Protein AF-A0A970JLV7-F1 (afdb_monomer)

Secondary structure (DSSP, 8-state):
-------GGGTTSSHHHHHHHHHHHHHHHTT---------HHHHHHHHHTT---

Nearest PDB structures (foldseek):
  7dai-assembly2_C  TM=9.015E-01  e=4.999E-02  Oryza sativa Japonica Group
  1qsm-assembly1_D  TM=8.480E-01  e=1.148E-01  Saccharomyces cerevisiae
  3t90-assembly1_A-2  TM=8.929E-01  e=3.308E-01  Arabidopsis thaliana
  2q4v-assembly1_B  TM=7.576E-01  e=1.949E-01  Homo sapiens
  6tdh-assembly1_A-2  TM=8.402E-01  e=5.615E-01  Aspergillus fumigatus Af293

Mean predicted aligned error: 3.27 Å

Structure (mmCIF, N/CA/C/O backbone):
data_AF-A0A970JLV7-F1
#
_entry.id   AF-A0A970JLV7-F1
#
loop_
_atom_site.group_PDB
_atom_site.id
_atom_site.type_symbol
_atom_site.label_atom_id
_atom_site.label_alt_id
_atom_site.label_comp_id
_atom_site.label_asym_id
_atom_site.label_entity_id
_atom_site.label_seq_id
_atom_site.pdbx_PDB_ins_code
_atom_site.Cartn_x
_atom_site.Cartn_y
_atom_site.Cartn_z
_atom_site.occupancy
_atom_site.B_iso_or_equiv
_atom_site.auth_seq_id
_atom_site.auth_comp_id
_atom_site.auth_asym_id
_atom_site.auth_atom_id
_atom_site.pdbx_PDB_model_num
ATOM 1 N N . MET A 1 1 ? -6.135 12.176 -4.226 1.00 45.53 1 MET A N 1
ATOM 2 C CA . MET A 1 1 ? -4.747 12.221 -4.742 1.00 45.53 1 MET A CA 1
ATOM 3 C C . MET A 1 1 ? -4.533 10.891 -5.444 1.00 45.53 1 MET A C 1
ATOM 5 O O . MET A 1 1 ? -4.611 9.871 -4.781 1.00 45.53 1 MET A O 1
ATOM 9 N N . TYR A 1 2 ? -4.483 10.881 -6.775 1.00 67.19 2 TYR A N 1
ATOM 10 C CA . TYR A 1 2 ? -4.942 9.715 -7.547 1.00 67.19 2 TYR A CA 1
ATOM 11 C C . TYR A 1 2 ? -3.858 8.692 -7.921 1.00 67.19 2 TYR A C 1
ATOM 13 O O . TYR A 1 2 ? -4.208 7.605 -8.360 1.00 67.19 2 TYR A O 1
ATOM 21 N N . ASN A 1 3 ? -2.568 9.000 -7.732 1.00 80.81 3 ASN A N 1
ATOM 22 C CA . ASN A 1 3 ? -1.483 8.185 -8.288 1.00 80.81 3 ASN A CA 1
ATOM 23 C C . ASN A 1 3 ? -0.407 7.863 -7.247 1.00 80.81 3 ASN A C 1
ATOM 25 O O . ASN A 1 3 ? 0.097 8.758 -6.569 1.00 80.81 3 ASN A O 1
ATOM 29 N N . VAL A 1 4 ? 0.004 6.596 -7.196 1.00 87.38 4 VAL A N 1
ATOM 30 C CA . VAL A 1 4 ? 1.221 6.156 -6.508 1.00 87.38 4 VAL A CA 1
ATOM 31 C C . VAL A 1 4 ? 2.296 5.954 -7.564 1.00 87.38 4 VAL A C 1
ATOM 33 O O . VAL A 1 4 ? 2.136 5.150 -8.479 1.00 87.38 4 VAL A O 1
ATOM 36 N N . TYR A 1 5 ? 3.402 6.683 -7.446 1.00 90.94 5 TYR A N 1
ATOM 37 C CA . TYR A 1 5 ? 4.533 6.557 -8.357 1.00 90.94 5 TYR A CA 1
ATOM 38 C C . TYR A 1 5 ? 5.833 6.456 -7.573 1.00 90.94 5 TYR A C 1
ATOM 40 O O . TYR A 1 5 ? 6.083 7.202 -6.630 1.00 90.94 5 TYR A O 1
ATOM 48 N N . THR A 1 6 ? 6.685 5.527 -7.987 1.00 92.75 6 THR A N 1
ATOM 49 C CA . THR A 1 6 ? 8.065 5.437 -7.520 1.00 92.75 6 THR A CA 1
ATOM 50 C C . THR A 1 6 ? 8.970 5.506 -8.738 1.00 92.75 6 THR A C 1
ATOM 52 O O . TH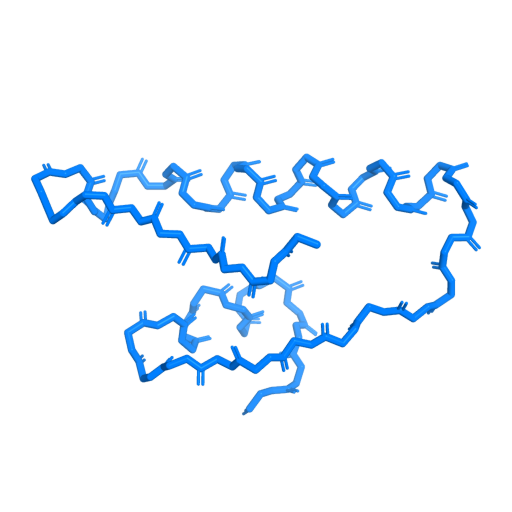R A 1 6 ? 8.821 4.705 -9.670 1.00 92.75 6 THR A O 1
ATOM 55 N N . ASN A 1 7 ? 9.904 6.462 -8.720 1.00 94.44 7 ASN A N 1
ATOM 56 C CA . ASN A 1 7 ? 10.925 6.605 -9.755 1.00 94.44 7 ASN A CA 1
ATOM 57 C C . ASN A 1 7 ? 11.614 5.238 -9.992 1.00 94.44 7 ASN A C 1
ATOM 59 O O . ASN A 1 7 ? 11.995 4.601 -9.004 1.00 94.44 7 ASN A O 1
ATOM 63 N N . PRO A 1 8 ? 11.750 4.771 -11.254 1.00 93.62 8 PRO A N 1
ATOM 64 C CA . PRO A 1 8 ? 12.388 3.505 -11.614 1.00 93.62 8 PRO A CA 1
ATOM 65 C C . PRO A 1 8 ? 13.675 3.177 -10.852 1.00 93.62 8 PRO A C 1
ATOM 67 O O . PRO A 1 8 ? 13.804 2.057 -10.360 1.00 93.62 8 PRO A O 1
ATOM 70 N N . GLU A 1 9 ? 14.567 4.151 -10.658 1.00 97.25 9 GLU A N 1
ATOM 71 C CA . GLU A 1 9 ? 15.858 3.962 -9.971 1.00 97.25 9 GLU A CA 1
ATOM 72 C C . GLU A 1 9 ? 15.711 3.580 -8.485 1.00 97.25 9 GLU A C 1
ATOM 74 O O . GLU A 1 9 ? 16.615 3.005 -7.868 1.00 97.25 9 GLU A O 1
ATOM 79 N N . TYR A 1 10 ? 14.542 3.858 -7.909 1.00 95.38 10 TYR A N 1
ATOM 80 C CA . TYR A 1 10 ? 14.208 3.652 -6.502 1.00 95.38 10 TYR A CA 1
ATOM 81 C C . TYR A 1 10 ? 13.170 2.538 -6.284 1.00 95.38 10 TYR A C 1
ATOM 83 O O . TYR A 1 10 ? 12.770 2.267 -5.147 1.00 95.38 10 TYR A O 1
ATOM 91 N N . ARG A 1 11 ? 12.723 1.859 -7.350 1.00 92.00 11 A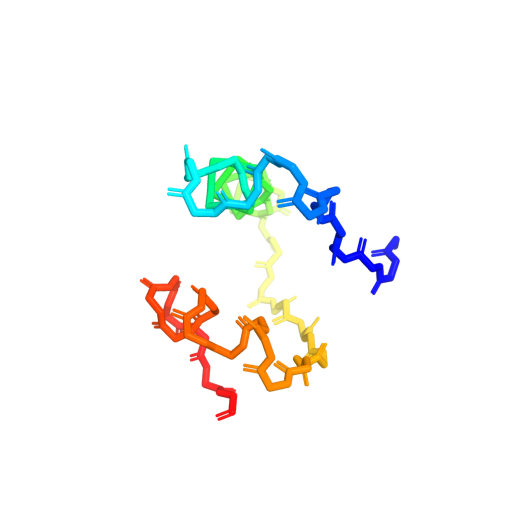RG A N 1
ATOM 92 C CA . ARG A 1 11 ? 11.776 0.738 -7.245 1.00 92.00 11 ARG A CA 1
ATOM 93 C C . ARG A 1 11 ? 12.409 -0.458 -6.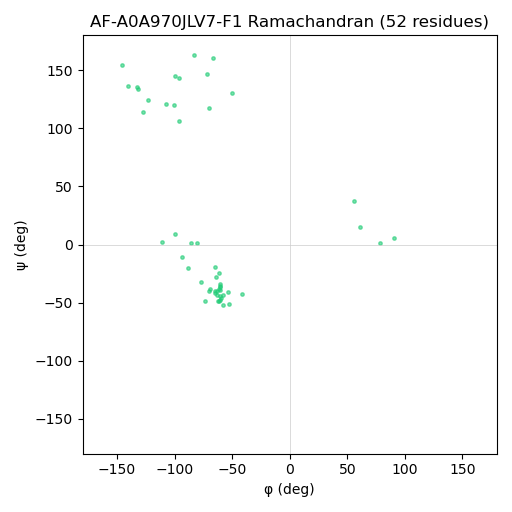531 1.00 92.00 11 ARG A C 1
ATOM 95 O O . ARG A 1 11 ? 13.624 -0.579 -6.424 1.00 92.00 11 ARG A O 1
ATOM 102 N N . ARG A 1 12 ? 11.554 -1.359 -6.031 1.00 90.12 12 ARG A N 1
ATOM 103 C CA . ARG A 1 12 ? 11.937 -2.592 -5.305 1.00 90.12 12 ARG A CA 1
ATOM 104 C C . ARG A 1 12 ? 12.725 -2.365 -4.003 1.00 90.12 12 ARG A C 1
ATOM 106 O O . ARG A 1 12 ? 13.232 -3.319 -3.432 1.00 90.12 12 ARG A O 1
ATOM 113 N N . ARG A 1 13 ? 12.740 -1.133 -3.481 1.00 95.25 13 ARG A N 1
ATOM 114 C CA . ARG A 1 13 ? 13.338 -0.772 -2.179 1.00 95.25 13 ARG A CA 1
ATOM 115 C C . ARG A 1 13 ? 12.319 -0.645 -1.037 1.00 95.25 13 ARG A C 1
ATOM 117 O O . ARG A 1 13 ? 12.648 -0.143 0.026 1.00 95.25 13 ARG A O 1
ATOM 124 N N . GLY A 1 14 ? 11.061 -1.034 -1.265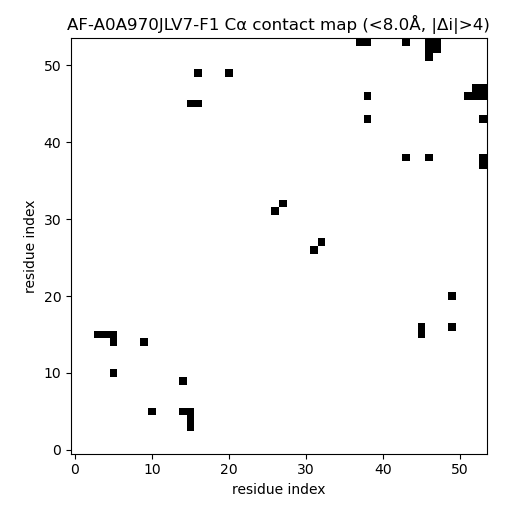 1.00 93.75 14 GLY A N 1
ATOM 125 C CA . GLY A 1 14 ? 9.990 -0.967 -0.259 1.00 93.75 14 GLY A CA 1
ATOM 126 C C . GLY A 1 14 ? 9.364 0.418 -0.036 1.00 93.75 14 GLY A C 1
ATOM 127 O O . GLY A 1 14 ? 8.447 0.534 0.768 1.00 93.75 14 GLY A O 1
ATOM 128 N N . ILE A 1 15 ? 9.792 1.452 -0.768 1.00 95.31 15 ILE A N 1
ATOM 129 C CA . ILE A 1 15 ? 9.330 2.842 -0.583 1.00 95.31 15 ILE A CA 1
ATOM 130 C C . ILE A 1 15 ? 7.809 2.963 -0.739 1.00 95.31 15 ILE A C 1
ATOM 132 O O . ILE A 1 15 ? 7.134 3.469 0.151 1.00 95.31 15 ILE A O 1
ATOM 136 N N . ALA A 1 16 ? 7.253 2.451 -1.842 1.00 93.62 16 ALA A N 1
ATOM 137 C CA . ALA A 1 16 ? 5.810 2.498 -2.079 1.00 93.62 16 ALA A CA 1
ATOM 138 C C . ALA A 1 16 ? 5.018 1.755 -0.990 1.00 93.62 16 ALA A C 1
ATOM 140 O O . ALA A 1 16 ? 3.961 2.219 -0.580 1.00 93.62 16 ALA A O 1
ATOM 141 N N . THR A 1 17 ? 5.550 0.639 -0.481 1.00 94.06 17 THR A N 1
ATOM 142 C CA . THR A 1 17 ? 4.947 -0.094 0.638 1.00 94.06 17 THR A CA 1
ATOM 143 C C . THR A 1 17 ? 4.904 0.759 1.894 1.00 94.06 17 THR A C 1
ATOM 145 O O . THR A 1 17 ? 3.839 0.887 2.480 1.00 94.06 17 THR A O 1
ATOM 148 N N . GLN A 1 18 ? 6.016 1.395 2.267 1.00 95.81 18 GLN A N 1
ATOM 149 C CA . GLN A 1 18 ? 6.072 2.252 3.455 1.00 95.81 18 GLN A CA 1
ATOM 150 C C . GLN A 1 18 ? 5.080 3.416 3.366 1.00 95.81 18 GLN A C 1
ATOM 152 O O . GLN A 1 18 ? 4.336 3.661 4.314 1.00 95.81 18 GLN A O 1
ATOM 157 N N . VAL A 1 19 ? 5.027 4.091 2.213 1.00 94.50 19 VAL A N 1
ATOM 158 C CA . VAL A 1 19 ? 4.087 5.196 1.979 1.00 94.50 19 VAL A CA 1
ATOM 159 C C . VAL A 1 19 ? 2.642 4.709 2.086 1.00 94.50 19 VAL A C 1
ATOM 161 O O . VAL A 1 19 ? 1.850 5.303 2.813 1.00 94.50 19 VAL A O 1
ATOM 164 N N . MET A 1 20 ? 2.295 3.609 1.414 1.00 93.69 20 MET A N 1
ATOM 165 C CA . MET A 1 20 ? 0.933 3.074 1.454 1.00 93.69 20 MET A CA 1
ATOM 166 C C . MET A 1 20 ? 0.532 2.593 2.848 1.00 93.69 20 MET A C 1
ATOM 168 O O . MET A 1 20 ? -0.586 2.861 3.272 1.00 93.69 20 MET A O 1
ATOM 172 N N . THR A 1 21 ? 1.425 1.939 3.592 1.00 94.75 21 THR A N 1
ATOM 173 C CA . THR A 1 21 ? 1.153 1.533 4.977 1.00 94.75 21 THR A CA 1
ATOM 174 C C . THR A 1 21 ? 0.859 2.740 5.865 1.00 94.75 21 THR A C 1
ATOM 176 O O . THR A 1 21 ? -0.109 2.702 6.619 1.00 94.75 21 THR A O 1
ATOM 179 N N . ALA A 1 22 ? 1.632 3.823 5.747 1.00 95.81 22 ALA A N 1
ATOM 180 C CA . ALA A 1 22 ? 1.380 5.042 6.512 1.00 95.81 22 ALA A CA 1
ATOM 181 C C . ALA A 1 22 ? 0.018 5.672 6.162 1.00 95.81 22 ALA A C 1
ATOM 183 O O . ALA A 1 22 ? -0.709 6.103 7.054 1.00 95.81 22 ALA A O 1
ATOM 184 N N . LEU A 1 23 ? -0.359 5.673 4.878 1.00 93.62 23 LEU A N 1
ATOM 185 C CA . LEU A 1 23 ? -1.670 6.161 4.435 1.00 93.62 23 LEU A CA 1
ATOM 186 C C . LEU A 1 23 ? -2.824 5.304 4.968 1.00 93.62 23 LEU A C 1
ATOM 188 O O . LEU A 1 23 ? -3.831 5.854 5.403 1.00 93.62 23 LEU A O 1
ATOM 192 N N . LEU A 1 24 ? -2.677 3.977 4.964 1.00 93.62 24 LEU A N 1
ATOM 193 C CA . LEU A 1 24 ? -3.680 3.059 5.513 1.00 93.62 24 LEU A CA 1
ATOM 194 C C . LEU A 1 24 ? -3.875 3.268 7.017 1.00 93.62 24 LEU A C 1
ATOM 196 O O . LEU A 1 24 ? -5.008 3.344 7.479 1.00 93.62 24 LEU A O 1
ATOM 200 N N . GLN A 1 25 ? -2.780 3.423 7.764 1.00 96.00 25 GLN A N 1
ATOM 201 C CA . GLN A 1 25 ? -2.836 3.722 9.197 1.00 96.00 25 GLN A CA 1
ATOM 202 C C . GLN A 1 25 ? -3.538 5.052 9.476 1.00 96.00 25 GLN A C 1
ATOM 204 O O . GLN A 1 25 ? -4.276 5.174 10.448 1.00 96.00 25 GLN A O 1
ATOM 209 N N . GLU A 1 26 ? -3.315 6.067 8.641 1.00 96.44 26 GLU A N 1
ATOM 210 C CA . GLU A 1 26 ? -3.997 7.349 8.801 1.00 96.44 26 GLU A CA 1
ATOM 211 C C . GLU A 1 26 ? -5.486 7.252 8.457 1.00 96.44 26 GLU A C 1
ATOM 213 O O . GLU A 1 26 ? -6.327 7.787 9.176 1.00 96.44 26 GLU A O 1
ATOM 218 N N . ALA A 1 27 ? -5.830 6.509 7.407 1.00 94.69 27 ALA A N 1
ATOM 219 C CA . ALA A 1 27 ? -7.215 6.246 7.042 1.00 94.69 27 ALA A CA 1
ATOM 220 C C . ALA A 1 27 ? -7.973 5.504 8.159 1.00 94.69 27 ALA A C 1
ATOM 222 O O . ALA A 1 27 ? -9.116 5.851 8.455 1.00 94.69 27 ALA A O 1
ATOM 223 N N . GLU A 1 28 ? -7.321 4.551 8.831 1.00 95.12 28 GLU A N 1
ATOM 224 C CA . GLU A 1 28 ? -7.870 3.857 9.999 1.00 95.12 28 GLU A CA 1
ATOM 225 C C . GLU A 1 28 ? -8.176 4.833 11.146 1.00 95.12 28 GLU A C 1
ATOM 227 O O . GLU A 1 28 ? -9.292 4.840 11.665 1.00 95.12 28 GLU A O 1
ATOM 232 N N . LYS A 1 29 ? -7.243 5.734 11.490 1.00 97.75 29 LYS A N 1
ATOM 233 C CA . LYS A 1 29 ? -7.470 6.766 12.525 1.00 97.75 29 LYS A CA 1
ATOM 234 C C . LYS A 1 29 ? -8.621 7.708 12.183 1.00 97.75 29 LYS A C 1
ATOM 236 O O . LYS A 1 29 ? -9.324 8.180 13.074 1.00 97.75 29 LYS A O 1
ATOM 241 N N . LEU A 1 30 ? -8.803 7.992 10.897 1.00 97.50 30 LEU A N 1
ATOM 242 C CA . LEU A 1 30 ? -9.880 8.834 10.385 1.00 97.50 30 LEU A CA 1
ATOM 243 C C . LEU A 1 30 ? -11.219 8.087 10.259 1.00 97.50 30 LEU A C 1
ATOM 245 O O . LEU A 1 30 ? -12.203 8.693 9.839 1.00 97.50 30 LEU A O 1
ATOM 249 N N . ASN A 1 31 ? -11.284 6.806 10.642 1.00 96.50 31 ASN A N 1
ATOM 250 C CA . ASN A 1 31 ? -12.453 5.936 10.483 1.00 96.50 31 ASN A CA 1
ATOM 251 C C . ASN A 1 31 ? -12.944 5.854 9.027 1.00 96.50 31 ASN A C 1
ATOM 253 O O . ASN A 1 31 ? -14.146 5.806 8.754 1.00 96.50 31 ASN A O 1
ATOM 257 N N . VAL A 1 32 ? -12.013 5.846 8.071 1.00 95.62 32 VAL A N 1
ATOM 258 C CA . VAL A 1 32 ? -12.333 5.632 6.658 1.00 95.62 32 VAL A CA 1
ATOM 259 C C . VAL A 1 32 ? -12.751 4.176 6.468 1.00 95.62 32 VAL A C 1
ATOM 261 O O . VAL A 1 32 ? -11.962 3.259 6.676 1.00 95.62 32 VAL A O 1
ATOM 264 N N . ALA A 1 33 ? -13.997 3.964 6.051 1.00 91.19 33 ALA A N 1
ATOM 265 C CA . ALA A 1 33 ? -14.551 2.622 5.886 1.00 91.19 33 ALA A CA 1
ATOM 266 C C . ALA A 1 33 ? -14.069 1.911 4.610 1.00 91.19 33 ALA A C 1
ATOM 268 O O . ALA A 1 33 ? -13.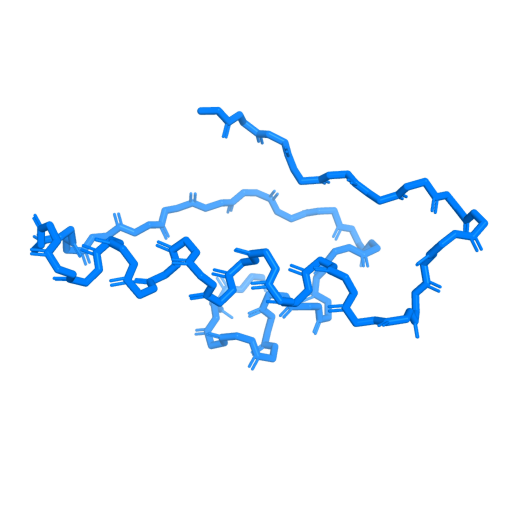967 0.687 4.591 1.00 91.19 33 ALA A O 1
ATOM 269 N N . VAL A 1 34 ? -13.814 2.663 3.532 1.00 90.75 34 VAL A N 1
ATOM 270 C CA . VAL A 1 34 ? -13.492 2.111 2.208 1.00 90.75 34 VAL A CA 1
ATOM 271 C C . VAL A 1 34 ? -12.404 2.939 1.539 1.00 90.75 34 VAL A C 1
ATOM 273 O O . VAL A 1 34 ? -12.451 4.169 1.544 1.00 90.75 34 VAL A O 1
ATOM 276 N N . ILE A 1 35 ? -11.439 2.244 0.940 1.00 89.12 35 ILE A N 1
ATOM 277 C CA . ILE A 1 35 ? -10.387 2.822 0.106 1.00 89.12 35 ILE A CA 1
ATOM 278 C C . ILE A 1 35 ? -10.401 2.067 -1.216 1.00 89.12 35 ILE A C 1
ATOM 280 O O . ILE A 1 35 ? -10.065 0.885 -1.257 1.00 89.12 35 ILE A O 1
ATOM 284 N N . ASP A 1 36 ? -10.751 2.772 -2.285 1.00 88.75 36 ASP A N 1
ATOM 285 C CA . ASP A 1 36 ? -10.712 2.238 -3.642 1.00 88.75 36 ASP A CA 1
ATOM 286 C C . ASP A 1 36 ? -9.446 2.694 -4.365 1.00 88.75 36 ASP A C 1
ATOM 288 O O . ASP A 1 36 ? -8.964 3.818 -4.186 1.00 88.75 36 ASP A O 1
ATOM 292 N N . LEU A 1 37 ? -8.910 1.818 -5.215 1.00 87.38 37 LEU A N 1
ATOM 293 C CA . LEU A 1 37 ? -7.783 2.132 -6.082 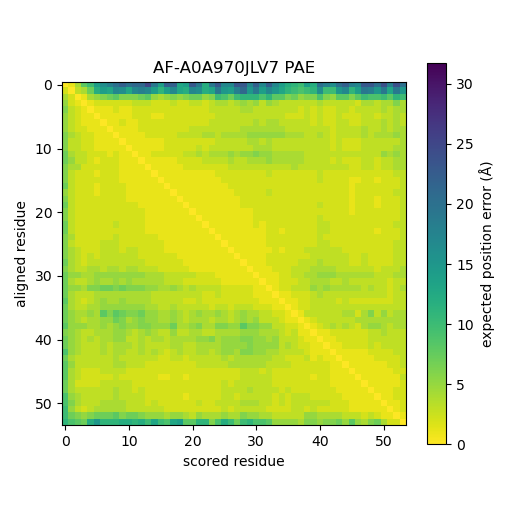1.00 87.38 37 LEU A CA 1
ATOM 294 C C . LEU A 1 37 ? -7.884 1.399 -7.415 1.00 87.38 37 LEU A C 1
ATOM 296 O O . LEU A 1 37 ? -8.461 0.319 -7.513 1.00 87.38 37 LEU A O 1
ATOM 300 N N . LEU A 1 38 ? -7.256 1.983 -8.432 1.00 86.31 38 LEU A N 1
ATOM 301 C CA . LEU A 1 38 ? -6.991 1.331 -9.706 1.00 86.31 38 LEU A CA 1
ATOM 302 C C . LEU A 1 38 ? -5.497 1.034 -9.773 1.00 86.31 38 LEU A C 1
ATOM 304 O O . LEU A 1 38 ? -4.672 1.941 -9.659 1.00 86.31 38 LEU A O 1
ATOM 308 N N . SER A 1 39 ? -5.152 -0.243 -9.927 1.00 84.81 39 SER A N 1
ATOM 309 C CA . SER A 1 39 ? -3.757 -0.668 -10.018 1.00 84.81 39 SER A CA 1
ATOM 310 C C . SER A 1 39 ? -3.312 -0.817 -11.470 1.00 84.81 39 SER A C 1
ATOM 312 O O . SER A 1 39 ? -4.077 -1.262 -12.322 1.00 84.81 39 SER A O 1
ATOM 314 N N . THR A 1 40 ? -2.062 -0.446 -11.745 1.00 89.19 40 THR A N 1
ATOM 315 C CA . THR A 1 40 ? -1.350 -0.887 -12.949 1.00 89.19 40 THR A CA 1
ATOM 316 C C . THR A 1 40 ? -0.743 -2.269 -12.707 1.00 89.19 40 THR A C 1
ATOM 318 O O . THR A 1 40 ? -0.540 -2.656 -11.552 1.00 89.19 40 THR A O 1
ATOM 321 N N . ASP A 1 41 ? -0.363 -2.983 -13.769 1.00 88.38 41 ASP A N 1
ATOM 322 C CA . ASP A 1 41 ? 0.300 -4.293 -13.654 1.00 88.38 41 ASP A CA 1
ATOM 323 C C . ASP A 1 41 ? 1.553 -4.238 -12.755 1.00 88.38 41 ASP A C 1
ATOM 325 O O . ASP A 1 41 ? 1.750 -5.092 -11.888 1.00 88.38 41 ASP A O 1
ATOM 329 N N . ASP A 1 42 ? 2.351 -3.170 -12.879 1.00 86.56 42 ASP A N 1
ATOM 330 C CA . ASP A 1 42 ? 3.532 -2.905 -12.042 1.00 86.56 42 ASP A CA 1
ATOM 331 C C . ASP A 1 42 ? 3.187 -2.763 -10.546 1.00 86.56 42 ASP A C 1
ATOM 333 O O . ASP A 1 42 ? 3.976 -3.144 -9.672 1.00 86.56 42 ASP A O 1
ATOM 337 N N . GLY A 1 43 ? 2.024 -2.180 -10.242 1.00 87.69 43 GLY A N 1
ATOM 338 C CA . GLY A 1 43 ? 1.555 -1.899 -8.886 1.00 87.69 43 GLY A CA 1
ATOM 339 C C . GLY A 1 43 ? 0.766 -3.043 -8.252 1.00 87.69 43 GLY A C 1
ATOM 340 O O . GLY A 1 43 ? 0.685 -3.105 -7.026 1.00 87.69 43 GLY A O 1
ATOM 341 N N . LYS A 1 44 ? 0.227 -3.975 -9.046 1.00 90.81 44 LYS A N 1
ATOM 342 C CA . LYS A 1 44 ? -0.689 -5.024 -8.574 1.00 90.81 44 LYS A CA 1
ATOM 343 C C . LYS A 1 44 ? -0.131 -5.811 -7.384 1.00 90.81 44 LYS A C 1
ATOM 345 O O . LYS A 1 44 ? -0.745 -5.863 -6.321 1.00 90.81 44 LYS A O 1
ATOM 350 N N . SER A 1 45 ? 1.104 -6.302 -7.519 1.00 91.62 45 SER A N 1
ATOM 351 C CA . SER A 1 45 ? 1.770 -7.098 -6.473 1.00 91.62 45 SER A CA 1
ATOM 352 C C . SER A 1 45 ? 1.982 -6.355 -5.147 1.00 91.62 45 SER A C 1
ATOM 354 O O . SER A 1 45 ? 2.122 -6.984 -4.099 1.00 91.62 45 SER A O 1
ATOM 356 N N . LEU A 1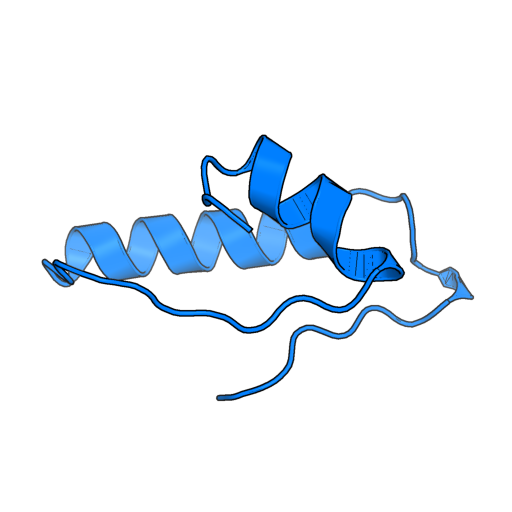 46 ? 2.048 -5.020 -5.171 1.00 91.50 46 LEU A N 1
ATOM 357 C CA . LEU A 1 46 ? 2.137 -4.210 -3.960 1.00 91.50 46 LEU A CA 1
ATOM 358 C C . LEU A 1 46 ? 0.790 -4.191 -3.236 1.00 91.50 46 LEU A C 1
ATOM 360 O O . LEU A 1 46 ? 0.749 -4.404 -2.027 1.00 91.50 46 LEU A O 1
ATOM 364 N N . TYR A 1 47 ? -0.290 -3.931 -3.970 1.00 92.25 47 TYR A N 1
ATOM 365 C CA . TYR A 1 47 ? -1.623 -3.796 -3.394 1.00 92.25 47 TYR A CA 1
ATOM 366 C C . TYR A 1 47 ? -2.158 -5.130 -2.865 1.00 92.25 47 TYR A C 1
ATOM 368 O O . TYR A 1 47 ? -2.697 -5.157 -1.761 1.00 92.25 47 TYR A O 1
ATOM 376 N N . GLU A 1 48 ? -1.903 -6.245 -3.557 1.00 92.62 48 GLU A N 1
ATOM 377 C CA . GLU A 1 48 ? -2.231 -7.591 -3.057 1.00 92.62 48 GLU A CA 1
ATOM 378 C C . GLU A 1 48 ? -1.551 -7.880 -1.709 1.00 92.62 48 GLU A C 1
ATOM 380 O O . GLU A 1 48 ? -2.188 -8.356 -0.772 1.00 92.62 48 GLU A O 1
ATOM 385 N N . LYS A 1 49 ? -0.264 -7.526 -1.564 1.00 91.62 49 LYS A N 1
ATOM 386 C CA . LYS A 1 49 ? 0.475 -7.680 -0.295 1.00 91.62 49 LYS A CA 1
ATOM 387 C C . LYS A 1 49 ? -0.083 -6.823 0.836 1.00 91.62 49 LYS A C 1
ATOM 389 O O . LYS A 1 49 ? 0.087 -7.176 1.998 1.00 91.62 49 LYS A O 1
ATOM 394 N N . LEU A 1 50 ? -0.705 -5.697 0.500 1.00 91.38 50 LEU A N 1
ATOM 395 C CA . LEU A 1 50 ? -1.362 -4.803 1.451 1.00 91.38 50 LEU A CA 1
ATOM 396 C C . LEU A 1 50 ? -2.812 -5.224 1.751 1.00 91.38 50 LEU A C 1
ATOM 398 O O . LEU A 1 50 ? -3.476 -4.556 2.535 1.00 91.38 50 LEU A O 1
ATOM 402 N N . GLY A 1 51 ? -3.296 -6.323 1.161 1.00 91.38 51 GLY A N 1
ATOM 403 C CA . GLY A 1 51 ? -4.625 -6.882 1.419 1.00 91.38 51 GLY A CA 1
ATOM 404 C C . GLY A 1 51 ? -5.735 -6.352 0.510 1.00 91.38 51 GLY A C 1
ATOM 405 O O . GLY A 1 51 ? -6.898 -6.705 0.710 1.00 91.38 51 GLY A O 1
ATOM 406 N N . PHE A 1 52 ? -5.408 -5.539 -0.497 1.00 90.31 52 PHE A N 1
ATOM 407 C CA . PHE A 1 52 ? -6.386 -5.120 -1.498 1.00 90.31 52 PHE A CA 1
ATOM 408 C C . PHE A 1 52 ? -6.744 -6.281 -2.429 1.00 90.31 52 PHE A C 1
ATOM 410 O O . PHE A 1 52 ? -5.901 -7.108 -2.780 1.00 90.31 52 PHE A O 1
ATOM 417 N N . LYS A 1 53 ? -8.001 -6.303 -2.875 1.00 86.69 53 LYS A N 1
ATOM 418 C CA . LYS A 1 53 ? -8.477 -7.196 -3.934 1.00 86.69 53 LYS A CA 1
ATOM 419 C C . LYS A 1 53 ? -8.429 -6.418 -5.251 1.00 86.69 53 LYS A C 1
ATOM 421 O O . LYS A 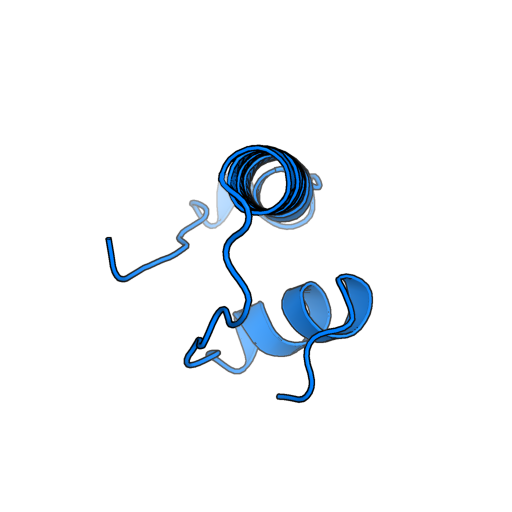1 53 ? -9.230 -5.505 -5.426 1.00 86.69 53 LYS A O 1
ATOM 426 N N . VAL A 1 54 ? -7.461 -6.742 -6.112 1.00 79.56 54 VAL A N 1
ATOM 427 C CA . VAL A 1 54 ? -7.123 -6.012 -7.354 1.00 79.56 54 VAL A CA 1
ATOM 428 C C . VAL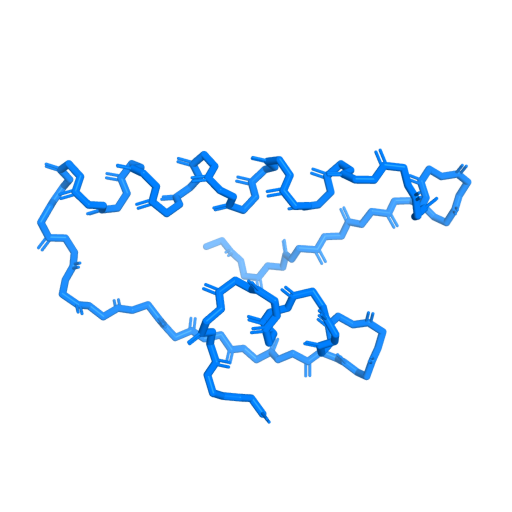 A 1 54 ? -7.137 -6.884 -8.604 1.00 79.56 54 VAL A C 1
ATOM 430 O O . VAL A 1 54 ? -6.791 -8.088 -8.537 1.00 79.56 54 VAL A O 1
#

Solvent-accessible surface area (backbone atoms only — not comparable to full-atom values): 3725 Å² total; per-residue (Å²): 137,94,76,91,83,69,63,77,95,58,54,97,68,56,56,69,56,56,55,50,51,54,51,51,55,51,36,55,77,69,66,57,90,80,85,88,83,86,73,50,83,89,44,40,71,57,42,49,76,72,69,49,91,128

Foldseek 3Di:
DADDDDDPVCPPVCPSVVVVVVVVVVCVVVVPPDDDHDDDPSCPVSVVVVVDDD

pLDDT: mean 90.57, std 8.03, range [45.53, 97.75]

Radius of gyration: 11.43 Å; Cα contacts (8 Å, |Δi|>4): 22; chains: 1; bounding box: 30×20×26 Å

Sequence (54 aa):
MYNVYTNPEYRRRGIATQVMTALLQEAEKLNVAVIDLLSTDDGKSLYEKLGFKV